Protein AF-A0A251TXX4-F1 (afdb_monomer)

Foldseek 3Di:
DAAELQADDDPNDHAQKKKWFWWWKFQAAPNHTPDTDIDTDDPPDTDIHGRPDDDDDDDDDDDPNSPQTKMWTWIKIFGGDPVDGPDDIDIDTDDIDGDYDD

Solvent-accessible surface area (backbone atoms only — not comparable to full-atom values): 5855 Å² total; per-residue (Å²): 9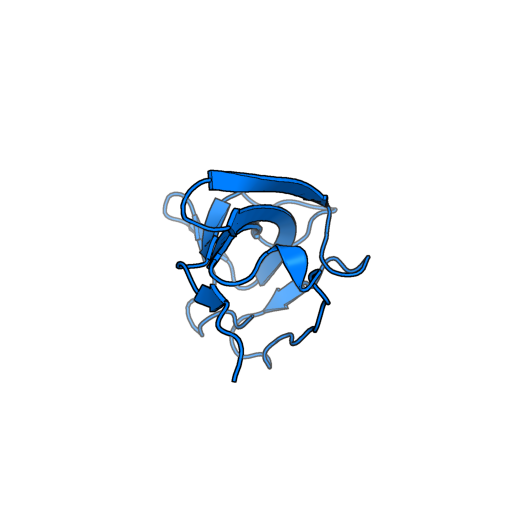2,68,41,48,78,77,27,49,77,55,99,94,43,72,30,61,26,32,13,44,48,31,34,36,40,40,31,22,29,80,87,39,80,77,40,80,48,75,45,69,29,55,99,86,39,60,58,71,39,36,41,76,46,83,62,54,85,87,86,86,88,78,68,72,83,40,49,54,26,32,42,31,39,34,37,34,32,24,31,39,37,83,93,62,60,80,47,73,73,47,77,45,78,42,73,76,42,79,37,71,78,132

Secondary structure (DSSP, 8-state):
----TT-EEETTEEESEEEEEEEEEEEEETTEEEEEEEEESBTTB--EEETTSPPP-------GGG-SEEEEEEEEEEEEETTEE-S--EEEEEEEEEE---

pLDDT: mean 93.56, std 5.0, range [72.88, 98.5]

Organism: Helianthus annuus (NCBI:txid4232)

Structure (mmCIF, N/CA/C/O backbone):
data_AF-A0A251TXX4-F1
#
_entry.id   AF-A0A251TXX4-F1
#
loop_
_atom_site.group_PDB
_atom_site.id
_atom_site.type_symbol
_atom_site.label_atom_id
_atom_site.label_alt_id
_atom_site.label_comp_id
_atom_site.label_asym_id
_atom_site.label_entity_id
_atom_site.label_seq_id
_atom_site.pdbx_PDB_ins_code
_atom_site.Cartn_x
_atom_site.Cartn_y
_atom_site.Cartn_z
_atom_site.occupancy
_atom_site.B_iso_or_equiv
_atom_site.auth_seq_id
_atom_site.auth_comp_id
_atom_site.auth_asym_id
_atom_site.auth_atom_id
_atom_site.pdbx_PDB_model_num
ATOM 1 N N . MET A 1 1 ? -8.489 -3.298 -3.286 1.00 93.88 1 MET A N 1
ATOM 2 C CA . MET A 1 1 ? -8.019 -3.664 -1.929 1.00 93.88 1 MET A CA 1
ATOM 3 C C . MET A 1 1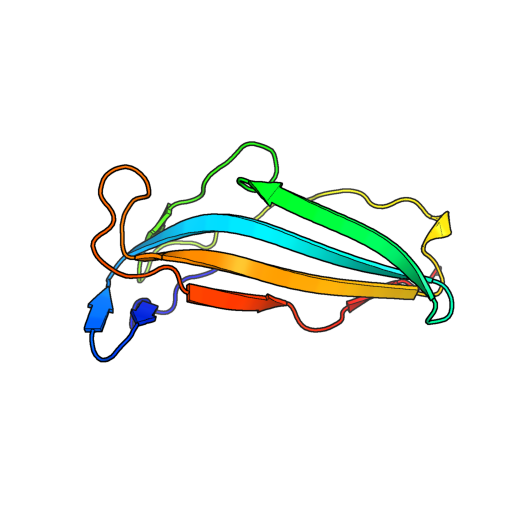 ? -9.217 -4.078 -1.093 1.00 93.88 1 MET A C 1
ATOM 5 O O . MET A 1 1 ? -10.117 -3.268 -0.906 1.00 93.88 1 MET A O 1
ATOM 9 N N . LEU A 1 2 ? -9.240 -5.313 -0.595 1.00 95.12 2 LEU A N 1
ATOM 10 C CA . LEU A 1 2 ? -10.346 -5.850 0.199 1.00 95.12 2 LEU A CA 1
ATOM 11 C C . LEU A 1 2 ? -9.801 -6.465 1.488 1.00 95.12 2 LEU A C 1
ATOM 13 O O . LEU A 1 2 ? -8.908 -7.309 1.431 1.00 95.12 2 LEU A O 1
ATOM 17 N N . LEU A 1 3 ? -10.359 -6.071 2.634 1.00 95.31 3 LEU A N 1
ATOM 18 C CA . LEU A 1 3 ? -10.081 -6.743 3.899 1.00 95.31 3 LEU A CA 1
ATOM 19 C C . LEU A 1 3 ? -11.005 -7.954 4.036 1.00 95.31 3 LEU A C 1
ATOM 21 O O . LEU A 1 3 ? -12.225 -7.835 3.907 1.00 95.31 3 LEU A O 1
ATOM 25 N N . LYS A 1 4 ? -10.421 -9.130 4.274 1.00 92.69 4 LYS A N 1
ATOM 26 C CA . LYS A 1 4 ? -11.189 -10.370 4.433 1.00 92.69 4 LYS A CA 1
ATOM 27 C C . LYS A 1 4 ? -12.073 -10.304 5.693 1.00 92.69 4 LYS A C 1
ATOM 29 O O . LYS A 1 4 ? -11.726 -9.585 6.626 1.00 92.69 4 LYS A O 1
ATOM 34 N N . PRO A 1 5 ? -13.161 -11.097 5.772 1.00 86.94 5 PRO A N 1
ATOM 35 C CA . PRO A 1 5 ? -14.048 -11.147 6.942 1.00 86.94 5 PRO A CA 1
ATOM 36 C C . PRO A 1 5 ? -13.366 -11.445 8.294 1.00 86.94 5 PRO A C 1
ATOM 38 O O . PRO A 1 5 ? -13.931 -11.143 9.338 1.00 86.94 5 PRO A O 1
ATOM 41 N N . GLY A 1 6 ? -12.155 -12.015 8.291 1.00 86.44 6 GLY A N 1
ATOM 42 C CA . GLY A 1 6 ? -11.340 -12.234 9.496 1.00 86.44 6 GLY A CA 1
ATOM 43 C C . GLY A 1 6 ? -10.488 -11.034 9.932 1.00 86.44 6 GLY A C 1
ATOM 44 O O . GLY A 1 6 ? -9.682 -11.177 10.846 1.00 86.44 6 GLY A O 1
ATOM 45 N N . GLY A 1 7 ? -10.620 -9.881 9.267 1.00 91.56 7 GLY A N 1
ATOM 46 C CA . GLY A 1 7 ? -9.827 -8.693 9.565 1.00 91.56 7 GLY A CA 1
ATOM 47 C C . GLY A 1 7 ? -8.361 -8.823 9.142 1.00 91.56 7 GLY A C 1
ATOM 48 O O . GLY A 1 7 ? -8.011 -9.640 8.284 1.00 91.56 7 GLY A O 1
ATOM 49 N N . CYS A 1 8 ? -7.500 -7.986 9.723 1.00 92.75 8 CYS A N 1
ATOM 50 C CA . CYS A 1 8 ? -6.050 -8.146 9.61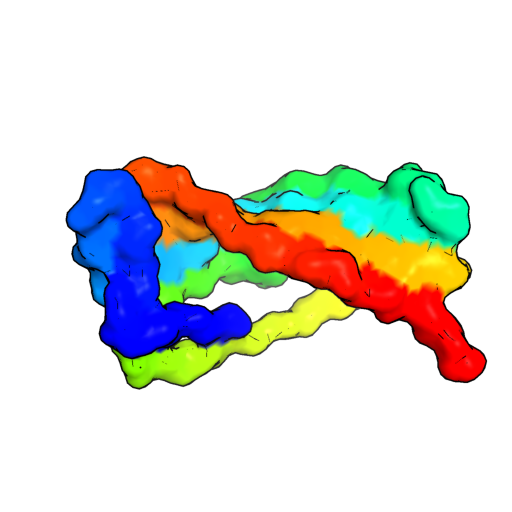9 1.00 92.75 8 CYS A CA 1
ATOM 51 C C . CYS A 1 8 ? -5.493 -8.761 10.902 1.00 92.75 8 CYS A C 1
ATOM 53 O O . CYS A 1 8 ? -5.949 -8.443 11.999 1.00 92.75 8 CYS A O 1
ATOM 55 N N . PHE A 1 9 ? -4.488 -9.623 10.757 1.00 92.38 9 PHE A N 1
ATOM 56 C CA . PHE A 1 9 ? -3.859 -10.323 11.868 1.00 92.38 9 PHE A CA 1
ATOM 57 C C . PHE A 1 9 ? -2.402 -9.889 12.003 1.00 92.38 9 PHE A C 1
ATOM 59 O O . PHE A 1 9 ? -1.615 -10.069 11.074 1.00 92.38 9 PHE A O 1
ATOM 66 N N . VAL A 1 10 ? -2.048 -9.322 13.154 1.00 91.94 10 VAL A N 1
ATOM 67 C CA . VAL A 1 10 ? -0.704 -8.811 13.439 1.00 91.94 10 VAL A CA 1
ATOM 68 C C . VAL A 1 10 ? -0.281 -9.296 14.818 1.00 91.94 10 VAL A C 1
ATOM 70 O O . VAL A 1 10 ? -0.971 -9.054 15.803 1.00 91.94 10 VAL A O 1
ATOM 73 N N . HIS A 1 11 ? 0.851 -10.000 14.889 1.00 89.31 11 HIS A N 1
ATOM 74 C CA . HIS A 1 11 ? 1.458 -10.479 16.141 1.00 89.31 11 HIS A CA 1
ATOM 75 C C . HIS A 1 11 ? 0.491 -11.215 17.093 1.00 89.31 11 HIS A C 1
ATOM 77 O O . HIS A 1 11 ? 0.540 -11.022 18.304 1.00 89.31 11 HIS A O 1
ATOM 83 N N . GLY A 1 12 ? -0.403 -12.059 16.571 1.00 88.94 12 GLY A N 1
ATOM 84 C CA . GLY A 1 12 ? -1.346 -12.799 17.420 1.00 88.94 12 GLY A CA 1
ATOM 85 C C . GLY A 1 12 ? -2.680 -12.091 17.668 1.00 88.94 12 GLY A C 1
ATOM 86 O O . GLY A 1 12 ? -3.588 -12.707 18.218 1.00 88.94 12 GLY A O 1
ATOM 87 N N . MET A 1 13 ? -2.820 -10.827 17.258 1.00 90.88 13 MET A N 1
ATOM 88 C CA . MET A 1 13 ? -4.023 -10.020 17.461 1.00 90.88 13 MET A CA 1
ATOM 89 C C . MET A 1 13 ? -4.763 -9.797 16.143 1.00 90.88 13 MET A C 1
ATOM 91 O O . MET A 1 13 ? -4.150 -9.525 15.109 1.00 90.88 13 MET A O 1
ATOM 95 N N . SER A 1 14 ? -6.089 -9.900 16.185 1.00 92.44 14 SER A N 1
ATOM 96 C CA . SER A 1 14 ? -6.975 -9.596 15.061 1.00 92.44 14 SER A CA 1
ATOM 97 C C . SER A 1 14 ? -7.572 -8.200 15.199 1.00 92.44 14 SER A C 1
ATOM 99 O O . SER A 1 14 ? -8.026 -7.832 16.282 1.00 92.44 14 SER A O 1
ATOM 101 N N . PHE A 1 15 ? -7.656 -7.472 14.091 1.00 94.94 15 PHE A N 1
ATOM 102 C CA . PHE A 1 15 ? -8.295 -6.162 14.026 1.00 94.94 15 PHE A CA 1
ATOM 103 C C . PHE A 1 15 ? -9.336 -6.136 12.908 1.00 94.94 15 PHE A C 1
ATOM 105 O O . PHE A 1 15 ? -9.067 -6.569 11.785 1.00 94.94 15 PHE A O 1
ATOM 112 N N . ASP A 1 16 ? -10.509 -5.574 13.200 1.00 95.50 16 ASP A N 1
ATOM 113 C CA . ASP A 1 16 ? -11.618 -5.460 12.241 1.00 95.50 16 ASP A CA 1
ATOM 114 C C . ASP A 1 16 ? -11.391 -4.382 11.172 1.00 95.50 16 ASP A C 1
ATOM 116 O O . ASP A 1 16 ? -12.162 -4.269 10.211 1.00 95.50 16 ASP A O 1
ATOM 120 N N . SER A 1 17 ? -10.336 -3.587 11.321 1.00 97.06 17 SER A N 1
ATOM 121 C CA . SER A 1 17 ? -9.932 -2.544 10.389 1.00 97.06 17 SER A CA 1
ATOM 122 C C . SER A 1 17 ? -8.420 -2.435 10.270 1.00 97.06 17 SER A C 1
ATOM 124 O O . SER A 1 17 ? -7.671 -2.723 11.202 1.00 97.06 17 SER A O 1
ATOM 126 N N . CYS A 1 18 ? -7.982 -1.951 9.114 1.00 97.69 18 CYS A N 1
ATOM 127 C CA . CYS A 1 18 ? -6.631 -1.456 8.908 1.00 97.69 18 CYS A CA 1
ATOM 128 C C . CYS A 1 18 ? -6.644 -0.292 7.924 1.00 97.69 18 CYS A C 1
ATOM 130 O O . CYS A 1 18 ? -7.426 -0.269 6.968 1.00 97.69 18 CYS A O 1
ATOM 132 N N . GLN A 1 19 ? -5.767 0.677 8.144 1.00 98.38 19 GLN A N 1
ATOM 133 C CA . GLN A 1 19 ? -5.635 1.837 7.281 1.00 98.38 19 GLN A CA 1
ATOM 134 C C . GLN A 1 19 ? -4.339 1.758 6.489 1.00 98.38 19 GLN A C 1
ATOM 136 O O . GLN A 1 19 ? -3.273 1.474 7.038 1.00 98.38 19 GLN A O 1
ATOM 141 N N . LEU A 1 20 ? -4.434 2.001 5.184 1.00 98.50 20 LEU A N 1
ATOM 142 C CA . LEU A 1 20 ? -3.260 2.085 4.330 1.00 98.50 20 LEU A CA 1
ATOM 143 C C . LEU A 1 20 ? -2.402 3.271 4.767 1.00 98.50 20 LEU A C 1
ATOM 145 O O . LEU A 1 20 ? -2.903 4.392 4.807 1.00 98.50 20 LEU A O 1
ATOM 149 N N . TYR A 1 21 ? -1.118 3.028 5.023 1.00 98.12 21 TYR A N 1
ATOM 150 C CA . TYR A 1 21 ? -0.143 4.061 5.353 1.00 98.12 21 TYR A CA 1
ATOM 151 C C . TYR A 1 21 ? 0.682 4.478 4.136 1.00 98.12 21 TYR A C 1
ATOM 153 O O . TYR A 1 21 ? 0.698 5.648 3.760 1.00 98.12 21 TYR A O 1
ATOM 161 N N . ARG A 1 22 ? 1.351 3.517 3.494 1.00 97.81 22 ARG A N 1
ATOM 162 C CA . ARG A 1 22 ? 2.286 3.782 2.393 1.00 97.81 22 ARG A CA 1
ATOM 163 C C . ARG A 1 22 ? 2.261 2.684 1.342 1.00 97.81 22 ARG A C 1
ATOM 165 O O . ARG A 1 22 ? 1.838 1.560 1.608 1.00 97.81 22 ARG A O 1
ATOM 172 N N . ARG A 1 23 ? 2.756 3.027 0.160 1.00 97.75 23 ARG A N 1
ATOM 173 C CA . ARG A 1 23 ? 3.018 2.131 -0.965 1.00 97.75 23 ARG A CA 1
ATOM 174 C C . ARG A 1 23 ? 4.509 2.147 -1.285 1.00 97.75 23 ARG A C 1
ATOM 176 O O . ARG A 1 23 ? 5.154 3.194 -1.198 1.00 97.75 23 ARG A O 1
ATOM 183 N N . HIS A 1 24 ? 5.026 1.010 -1.711 1.00 97.69 24 HIS A N 1
ATOM 184 C CA . HIS A 1 24 ? 6.344 0.884 -2.308 1.00 97.69 24 HIS A CA 1
ATOM 185 C C . HIS A 1 24 ? 6.194 0.147 -3.631 1.00 97.69 24 HIS A C 1
ATOM 187 O O . HIS A 1 24 ? 5.621 -0.936 -3.664 1.00 97.69 24 HIS A O 1
ATOM 193 N N . TRP A 1 25 ? 6.655 0.749 -4.722 1.00 96.31 25 TRP A N 1
ATOM 194 C CA . TRP A 1 25 ? 6.580 0.170 -6.058 1.00 96.31 25 TRP A CA 1
ATOM 195 C C . TRP A 1 25 ? 7.955 0.069 -6.685 1.00 96.31 25 TRP A C 1
ATOM 197 O O . TRP A 1 25 ? 8.698 1.046 -6.730 1.00 96.31 25 TRP A O 1
ATOM 207 N N . ILE A 1 26 ? 8.234 -1.092 -7.257 1.00 96.06 26 ILE A N 1
ATOM 208 C CA . ILE A 1 26 ? 9.397 -1.369 -8.081 1.00 96.06 26 ILE A CA 1
ATOM 209 C C . ILE A 1 26 ? 8.892 -1.595 -9.503 1.00 96.06 26 ILE A C 1
ATOM 211 O O . ILE A 1 26 ? 8.094 -2.497 -9.769 1.00 96.06 26 ILE A O 1
ATOM 215 N N . ILE A 1 27 ? 9.363 -0.763 -10.427 1.00 95.31 27 ILE A N 1
ATOM 216 C CA . ILE A 1 27 ? 9.058 -0.870 -11.852 1.00 95.31 27 ILE A CA 1
ATOM 217 C C . ILE A 1 27 ? 10.307 -1.372 -12.561 1.00 95.31 27 ILE A C 1
ATOM 219 O O . ILE A 1 27 ? 11.381 -0.774 -12.453 1.00 95.31 27 ILE A O 1
ATOM 223 N N . LYS A 1 28 ? 10.165 -2.471 -13.299 1.00 94.56 28 LYS A N 1
ATOM 224 C CA . LYS A 1 28 ? 11.242 -3.075 -14.081 1.00 94.56 28 LYS A CA 1
ATOM 225 C C . LYS A 1 28 ? 10.927 -3.010 -15.566 1.00 94.56 28 LYS A C 1
ATOM 227 O O . LYS A 1 28 ? 9.803 -3.298 -15.945 1.00 94.56 28 LYS A O 1
ATOM 232 N N . SER A 1 29 ? 11.927 -2.703 -16.386 1.00 94.44 29 SER A N 1
ATOM 233 C CA . SER A 1 29 ? 11.897 -2.816 -17.850 1.00 94.44 29 SER A CA 1
ATOM 234 C C . SER A 1 29 ? 13.068 -3.687 -18.285 1.00 94.44 29 SER A C 1
ATOM 236 O O . SER A 1 29 ? 14.194 -3.476 -17.828 1.00 94.44 29 SER A O 1
ATO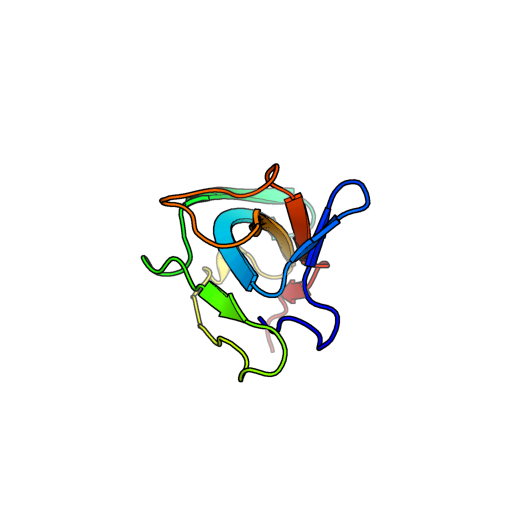M 238 N N . ASN A 1 30 ? 12.823 -4.716 -19.101 1.00 90.19 30 ASN A N 1
ATOM 239 C CA . ASN A 1 30 ? 13.840 -5.709 -19.482 1.00 90.19 30 ASN A CA 1
ATOM 240 C C . ASN A 1 30 ? 14.650 -6.249 -18.281 1.00 90.19 30 ASN A C 1
ATOM 242 O O . ASN A 1 30 ? 15.871 -6.373 -18.342 1.00 90.19 30 ASN A O 1
ATOM 246 N N . ASN A 1 31 ? 13.968 -6.524 -17.162 1.00 86.50 31 ASN A N 1
ATOM 247 C CA . ASN A 1 31 ? 14.547 -6.983 -15.891 1.00 86.50 31 ASN A CA 1
ATOM 248 C C . ASN A 1 31 ? 15.465 -5.975 -15.156 1.00 86.50 31 ASN A C 1
ATOM 250 O O . ASN A 1 31 ? 15.989 -6.298 -14.092 1.00 86.50 31 ASN A O 1
ATOM 254 N N . ASN A 1 32 ? 15.613 -4.748 -15.663 1.00 93.19 32 ASN A N 1
ATOM 255 C CA . ASN A 1 32 ? 16.322 -3.653 -14.998 1.00 93.19 32 ASN A CA 1
ATOM 256 C C . ASN A 1 32 ? 15.338 -2.785 -14.216 1.00 93.19 32 ASN A C 1
ATOM 258 O O . ASN A 1 32 ? 14.258 -2.483 -14.722 1.00 93.19 32 ASN A O 1
ATOM 262 N N . VAL A 1 33 ? 15.704 -2.358 -13.006 1.00 94.69 33 VAL A N 1
ATOM 263 C CA . VAL A 1 33 ? 14.885 -1.416 -12.228 1.00 94.69 33 VAL A CA 1
ATOM 264 C C . VAL A 1 33 ? 14.947 -0.047 -12.899 1.00 94.69 33 VAL A C 1
ATOM 266 O O . VAL A 1 33 ? 16.013 0.551 -13.003 1.00 94.69 33 VAL A O 1
ATOM 269 N N . VAL A 1 34 ? 13.795 0.433 -13.359 1.00 94.38 34 VAL A N 1
ATOM 270 C CA . VAL A 1 34 ? 13.627 1.755 -13.986 1.00 94.38 34 VAL A CA 1
ATOM 271 C C . VAL A 1 34 ? 12.854 2.723 -13.096 1.00 94.38 34 VAL A C 1
ATOM 273 O O . VAL A 1 34 ? 12.760 3.908 -13.403 1.00 94.38 34 VAL A O 1
ATOM 276 N N . GLY A 1 35 ? 12.308 2.230 -11.985 1.00 93.12 35 GLY A N 1
ATOM 277 C CA . GLY A 1 35 ? 11.658 3.053 -10.982 1.00 93.12 35 GLY A CA 1
ATOM 278 C C . GLY A 1 35 ? 11.584 2.354 -9.634 1.00 93.12 35 GLY A C 1
ATOM 279 O O . GLY A 1 35 ? 11.276 1.166 -9.562 1.00 93.12 35 GLY A O 1
ATOM 280 N N . ASP A 1 36 ? 11.849 3.122 -8.584 1.00 95.75 36 ASP A N 1
ATOM 281 C CA . ASP A 1 36 ? 11.679 2.749 -7.185 1.00 95.75 36 ASP A CA 1
ATOM 282 C C . ASP A 1 36 ? 10.922 3.898 -6.509 1.00 95.75 36 ASP A C 1
ATOM 284 O O . ASP A 1 36 ? 11.444 5.004 -6.349 1.00 95.75 36 ASP A O 1
ATOM 288 N N . PHE A 1 37 ? 9.643 3.669 -6.223 1.00 94.25 37 PHE A N 1
ATOM 289 C CA . PHE A 1 37 ? 8.728 4.688 -5.729 1.00 94.25 37 PHE A CA 1
ATOM 290 C C . PHE A 1 37 ? 8.227 4.305 -4.348 1.00 94.25 37 PHE A C 1
ATOM 292 O O . PHE A 1 37 ? 7.353 3.449 -4.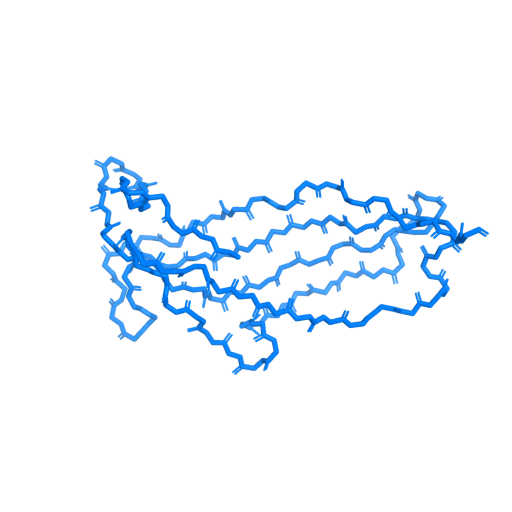206 1.00 94.25 37 PHE A O 1
ATOM 299 N N . ASN A 1 38 ? 8.732 4.989 -3.328 1.00 96.25 38 ASN A N 1
ATOM 300 C CA . ASN A 1 38 ? 8.226 4.898 -1.967 1.00 96.25 38 ASN A CA 1
ATOM 301 C C . ASN A 1 38 ? 7.417 6.158 -1.640 1.00 96.25 38 ASN A C 1
ATOM 303 O O . ASN A 1 38 ? 7.884 7.272 -1.877 1.00 96.25 38 ASN A O 1
ATOM 307 N N . GLY A 1 39 ? 6.194 6.004 -1.136 1.00 96.62 39 GLY A N 1
ATOM 308 C CA . GLY A 1 39 ? 5.375 7.159 -0.786 1.00 96.62 39 GLY A CA 1
ATOM 309 C C . GLY A 1 39 ? 4.148 6.829 0.046 1.00 96.62 39 GLY A C 1
ATOM 310 O O . GLY A 1 39 ? 3.623 5.719 0.026 1.00 96.62 39 GLY A O 1
ATOM 311 N N . GLU A 1 40 ? 3.656 7.832 0.760 1.00 97.81 40 GLU A N 1
ATOM 312 C CA . GLU A 1 40 ? 2.477 7.722 1.618 1.00 97.81 40 GLU A CA 1
ATOM 313 C C . GLU A 1 40 ? 1.179 7.715 0.813 1.00 97.81 40 GLU A C 1
ATOM 315 O O . GLU A 1 40 ? 1.084 8.374 -0.229 1.00 97.81 40 GLU A O 1
ATOM 320 N N . ALA A 1 41 ? 0.163 7.021 1.327 1.00 96.56 41 ALA A N 1
ATOM 321 C CA . ALA A 1 41 ? -1.157 6.895 0.714 1.00 96.56 41 ALA A CA 1
ATOM 322 C C . ALA A 1 41 ? -1.144 6.192 -0.663 1.00 96.56 41 ALA A C 1
ATOM 324 O O . ALA A 1 41 ? -0.135 5.651 -1.119 1.00 96.56 41 ALA A O 1
ATOM 325 N N . VAL A 1 42 ? -2.294 6.181 -1.334 1.00 96.44 42 VAL A N 1
ATOM 326 C CA . VAL A 1 42 ? -2.448 5.970 -2.783 1.00 96.44 42 VAL A CA 1
ATOM 327 C C . VAL A 1 42 ? -3.283 7.120 -3.312 1.00 96.44 42 VAL A C 1
ATOM 329 O O . VAL A 1 42 ? -4.272 7.467 -2.684 1.00 96.44 42 VAL A O 1
ATOM 332 N N . ILE A 1 43 ? -2.890 7.749 -4.422 1.00 94.69 43 ILE A N 1
ATOM 333 C CA . ILE A 1 43 ? -3.620 8.886 -5.029 1.00 94.69 43 ILE A CA 1
ATOM 334 C C . ILE A 1 43 ? -3.996 10.019 -4.041 1.00 94.69 43 ILE A C 1
ATOM 336 O O . ILE A 1 43 ? -5.018 10.679 -4.201 1.00 94.69 43 ILE A O 1
ATOM 340 N N . GLY A 1 44 ? -3.192 10.230 -2.991 1.00 95.50 44 GLY A N 1
ATOM 341 C CA . GLY A 1 44 ? -3.478 11.201 -1.923 1.00 95.50 44 GLY A CA 1
ATOM 342 C C . GLY A 1 44 ? -4.516 10.747 -0.885 1.00 95.50 44 GLY A C 1
ATOM 343 O O . GLY A 1 44 ? -4.901 11.530 -0.023 1.00 95.50 44 GLY A O 1
ATOM 344 N N . GLN A 1 45 ? -4.968 9.494 -0.941 1.00 97.56 45 GLN A N 1
ATOM 345 C CA . GLN A 1 45 ? -5.936 8.901 -0.022 1.00 97.56 45 GLN A CA 1
ATOM 346 C C . GLN A 1 45 ? -5.300 7.835 0.875 1.00 97.56 45 GLN A C 1
ATOM 348 O O . GLN A 1 45 ? -4.511 7.001 0.426 1.00 97.56 45 GLN A O 1
ATOM 353 N N . PHE A 1 46 ? -5.725 7.817 2.138 1.00 98.06 46 PHE A N 1
ATOM 354 C CA . PHE A 1 46 ? -5.367 6.809 3.139 1.00 98.06 46 PHE A CA 1
ATOM 355 C C . PHE A 1 46 ? -6.590 5.923 3.435 1.00 98.06 46 PHE A C 1
ATOM 357 O O . PHE A 1 46 ? -7.264 6.132 4.450 1.00 98.06 46 PHE A O 1
ATOM 364 N N . PRO A 1 47 ? -6.961 4.990 2.537 1.00 97.75 47 PRO A N 1
ATOM 365 C CA . PRO A 1 47 ? -8.174 4.194 2.681 1.00 97.75 47 PRO A CA 1
ATOM 366 C C . PRO A 1 47 ? -8.164 3.369 3.972 1.00 97.75 47 PRO A C 1
ATOM 368 O O . PRO A 1 47 ? -7.219 2.631 4.253 1.00 97.75 47 PRO A O 1
ATOM 371 N N . LEU A 1 48 ? -9.253 3.484 4.736 1.00 97.88 48 LEU A N 1
ATOM 372 C CA . LEU A 1 48 ? -9.550 2.636 5.886 1.00 97.88 48 LEU A CA 1
ATOM 373 C C . LEU A 1 48 ? -10.355 1.427 5.412 1.00 97.88 48 LEU A C 1
ATOM 375 O O . LEU A 1 48 ? -11.527 1.556 5.048 1.00 97.88 48 LEU A O 1
ATOM 379 N N . LEU A 1 49 ? -9.735 0.254 5.433 1.00 97.88 49 LEU A N 1
ATOM 380 C CA . LEU A 1 49 ? -10.398 -1.002 5.121 1.00 97.88 49 LEU A CA 1
ATOM 381 C C . LEU A 1 49 ? -11.062 -1.548 6.382 1.00 97.88 49 LEU A C 1
ATOM 383 O O . LEU A 1 49 ? -10.509 -1.471 7.477 1.00 97.88 49 LEU A O 1
ATOM 387 N N . ARG A 1 50 ? -12.265 -2.098 6.226 1.00 96.94 50 ARG A N 1
ATOM 388 C CA . ARG A 1 50 ? -13.047 -2.690 7.314 1.00 96.94 50 ARG A CA 1
ATOM 389 C C . ARG A 1 50 ? -13.530 -4.069 6.903 1.00 96.94 50 ARG A C 1
ATOM 391 O O . ARG A 1 50 ? -13.953 -4.257 5.761 1.00 96.94 50 ARG A O 1
ATOM 398 N N . SER A 1 51 ? -13.496 -5.002 7.842 1.00 95.06 51 SER A N 1
ATOM 399 C CA . SER A 1 51 ? -13.971 -6.363 7.644 1.00 95.06 51 SER A CA 1
ATOM 400 C C . SER A 1 51 ? -15.431 -6.363 7.174 1.00 95.06 51 SER A C 1
ATOM 402 O O . SER A 1 51 ? -16.269 -5.605 7.673 1.00 95.06 51 SER A O 1
ATOM 404 N N . GLY A 1 52 ? -15.727 -7.158 6.142 1.00 92.44 52 GLY A N 1
ATOM 405 C CA . GLY A 1 52 ? -17.070 -7.273 5.563 1.00 92.44 52 GLY A CA 1
ATOM 406 C C . GLY A 1 52 ? -17.572 -6.031 4.812 1.00 92.44 52 GLY A C 1
ATOM 407 O O . GLY A 1 52 ? -18.744 -5.983 4.432 1.00 92.44 52 GLY A O 1
ATOM 408 N N . LYS A 1 53 ? -16.731 -5.012 4.592 1.00 94.50 53 LYS A N 1
ATOM 409 C CA . LYS A 1 53 ? -17.065 -3.863 3.737 1.00 94.50 53 LYS A CA 1
ATOM 410 C C . LYS A 1 53 ? -16.570 -4.070 2.309 1.00 94.50 53 LYS A C 1
ATOM 412 O O . LYS A 1 53 ? -15.770 -4.957 2.027 1.00 94.50 53 LYS A O 1
ATOM 417 N N . LYS A 1 54 ? -17.107 -3.249 1.401 1.00 94.19 54 LYS A N 1
ATOM 418 C CA . LYS A 1 54 ? -16.727 -3.256 -0.014 1.00 94.19 54 LYS A CA 1
ATOM 419 C C . LYS A 1 54 ? -15.244 -2.938 -0.169 1.00 94.19 54 LYS A C 1
ATOM 421 O O . LYS A 1 54 ? -14.655 -2.240 0.656 1.00 94.19 54 LYS A O 1
ATOM 426 N N . GLU A 1 55 ? -14.674 -3.441 -1.251 1.00 96.50 55 GLU A N 1
ATOM 427 C CA . GLU A 1 55 ? -13.305 -3.132 -1.620 1.00 96.50 55 GLU A CA 1
ATOM 428 C C . GLU A 1 55 ? -13.111 -1.649 -1.953 1.00 96.50 55 GLU A C 1
ATOM 430 O O . GLU A 1 55 ? -14.019 -0.962 -2.422 1.00 96.50 55 GLU A O 1
ATOM 435 N N . PHE A 1 56 ? -11.892 -1.176 -1.724 1.00 97.38 56 PHE A N 1
ATOM 436 C CA . PHE A 1 56 ? -11.403 0.091 -2.242 1.00 97.38 56 PHE A CA 1
ATOM 437 C C . PHE A 1 56 ? -10.698 -0.147 -3.580 1.00 97.38 56 PHE A C 1
ATOM 439 O O . PHE A 1 56 ? -9.772 -0.962 -3.647 1.00 97.38 56 PHE A O 1
ATOM 446 N N . VAL A 1 57 ? -11.103 0.568 -4.627 1.00 97.19 57 VAL A N 1
ATOM 447 C CA . VAL A 1 57 ? -10.527 0.467 -5.975 1.00 97.19 57 VAL A CA 1
ATOM 448 C C . VAL A 1 57 ? -9.973 1.828 -6.370 1.00 97.19 57 VAL A C 1
ATOM 450 O O . VAL A 1 57 ? -10.606 2.851 -6.119 1.00 97.19 57 VAL A O 1
ATOM 453 N N . TYR A 1 58 ? -8.786 1.833 -6.967 1.00 95.50 58 TYR A N 1
ATOM 454 C CA . TYR A 1 58 ? -8.164 3.032 -7.508 1.00 95.50 58 TYR A CA 1
ATOM 455 C C . TYR A 1 58 ? -7.351 2.681 -8.752 1.00 95.50 58 TYR A C 1
ATOM 457 O O . TYR A 1 58 ? -6.960 1.529 -8.941 1.00 95.50 58 TYR A O 1
ATOM 465 N N . GLU A 1 59 ? -7.067 3.696 -9.559 1.00 93.31 59 GLU A N 1
ATOM 466 C CA . GLU A 1 59 ? -6.290 3.573 -10.787 1.00 93.31 59 GLU A CA 1
ATOM 467 C C . GLU A 1 59 ? -5.104 4.541 -10.757 1.00 93.31 59 GLU A C 1
ATOM 469 O O . GLU A 1 59 ? -5.149 5.602 -10.127 1.00 93.31 59 GLU A O 1
ATOM 474 N N . CYS A 1 60 ? -4.017 4.164 -11.425 1.00 86.62 60 CYS A N 1
ATOM 475 C CA . CYS A 1 60 ? -2.869 5.028 -11.667 1.00 86.62 60 CYS A CA 1
ATOM 476 C C . CYS A 1 60 ? -2.251 4.720 -13.037 1.00 86.62 60 CYS A C 1
ATOM 478 O O . CYS A 1 60 ? -2.536 3.687 -13.640 1.00 86.62 60 CYS A O 1
ATOM 480 N N . CYS A 1 61 ? -1.394 5.622 -13.517 1.00 85.88 61 CYS A N 1
ATOM 481 C CA . CYS A 1 61 ? -0.726 5.490 -14.807 1.00 85.88 61 CYS A CA 1
ATOM 482 C C . CYS A 1 61 ? 0.781 5.298 -14.632 1.00 85.88 61 CYS A C 1
ATOM 484 O O . CYS A 1 61 ? 1.394 5.864 -13.726 1.00 85.88 61 CYS A O 1
ATOM 486 N N . ILE A 1 62 ? 1.374 4.535 -15.548 1.00 83.50 62 ILE A N 1
ATOM 487 C CA . ILE A 1 62 ? 2.816 4.296 -15.652 1.00 83.50 62 ILE A CA 1
ATOM 488 C C . ILE A 1 62 ? 3.228 4.608 -17.090 1.00 83.50 62 ILE A C 1
ATOM 490 O O . ILE A 1 62 ? 2.433 4.460 -18.019 1.00 83.50 62 ILE A O 1
ATOM 494 N N . THR A 1 63 ? 4.456 5.083 -17.284 1.00 80.25 63 THR A N 1
ATOM 495 C CA . THR A 1 63 ? 4.966 5.424 -18.614 1.00 80.25 63 THR A CA 1
ATOM 496 C C . THR A 1 63 ? 5.187 4.172 -19.468 1.00 80.25 63 THR A C 1
ATOM 498 O O . THR A 1 63 ? 5.609 3.124 -18.979 1.00 80.25 63 THR A O 1
ATOM 501 N N . SER A 1 64 ? 4.961 4.290 -20.779 1.00 72.88 64 SER A N 1
ATOM 502 C CA . SER A 1 64 ? 5.164 3.194 -21.739 1.00 72.88 64 SER A CA 1
ATOM 503 C C . SER A 1 64 ? 6.622 2.732 -21.849 1.00 72.88 64 SER A C 1
ATOM 505 O O . SER A 1 64 ? 6.864 1.591 -22.228 1.00 72.88 64 SER A O 1
ATOM 507 N N . ALA A 1 65 ? 7.589 3.569 -21.455 1.00 76.25 65 ALA A N 1
ATOM 508 C CA . ALA A 1 65 ? 9.013 3.218 -21.396 1.00 76.25 65 ALA A CA 1
ATOM 509 C C . ALA A 1 65 ? 9.321 2.039 -20.447 1.00 76.25 65 ALA A C 1
ATOM 511 O O . ALA A 1 65 ? 10.380 1.418 -20.543 1.00 76.25 65 ALA A O 1
ATOM 512 N N . ALA A 1 66 ? 8.398 1.713 -19.538 1.00 80.50 66 ALA A N 1
ATOM 513 C CA . ALA A 1 66 ? 8.507 0.561 -18.653 1.00 80.50 66 ALA A CA 1
ATOM 514 C C . ALA A 1 66 ? 8.172 -0.783 -19.333 1.00 80.50 66 ALA A C 1
ATOM 516 O O . ALA A 1 66 ? 8.304 -1.820 -18.691 1.00 80.50 66 ALA A O 1
ATOM 517 N N . SER A 1 67 ? 7.735 -0.782 -20.598 1.00 86.25 67 SER A N 1
ATOM 518 C CA . SER A 1 67 ? 7.365 -1.989 -21.346 1.00 86.25 67 SER A CA 1
ATOM 519 C C . SER A 1 67 ? 8.428 -2.366 -22.395 1.00 86.25 67 SER A C 1
ATOM 521 O O . SER A 1 67 ? 8.944 -1.473 -23.071 1.00 86.25 67 SER A O 1
ATOM 523 N N . PRO A 1 68 ? 8.742 -3.662 -22.589 1.00 91.88 68 PRO A N 1
ATOM 524 C CA . PRO A 1 68 ? 8.260 -4.802 -21.812 1.00 91.88 68 PRO A CA 1
ATOM 525 C C . PRO A 1 68 ? 8.888 -4.840 -20.413 1.00 91.88 68 PRO A C 1
ATOM 527 O O . PRO A 1 68 ? 10.081 -4.579 -20.229 1.00 91.88 68 PRO A O 1
ATOM 530 N N . GLY A 1 69 ? 8.084 -5.189 -19.411 1.00 94.00 69 GLY A N 1
ATOM 531 C CA . GLY A 1 69 ? 8.515 -5.070 -18.024 1.00 94.00 69 GLY A CA 1
ATOM 532 C C . GLY A 1 69 ? 7.557 -5.642 -16.994 1.00 94.00 69 GLY A C 1
ATOM 533 O O . GLY A 1 69 ? 6.766 -6.539 -17.281 1.00 94.00 69 GLY A O 1
ATOM 534 N N . SER A 1 70 ? 7.644 -5.142 -15.765 1.00 94.88 70 SER A N 1
ATOM 535 C CA . SER A 1 70 ? 6.763 -5.538 -14.669 1.00 94.88 70 SER A CA 1
ATOM 536 C C . SER A 1 70 ? 6.656 -4.475 -13.585 1.00 94.88 70 SER A C 1
ATOM 538 O O . SER A 1 70 ? 7.608 -3.736 -13.338 1.00 94.88 70 SER A O 1
ATOM 540 N N . ILE A 1 71 ? 5.531 -4.478 -12.877 1.00 95.19 71 ILE A N 1
ATOM 541 C CA . ILE A 1 71 ? 5.357 -3.783 -11.602 1.00 95.19 71 ILE A CA 1
ATOM 542 C C . ILE A 1 71 ? 5.239 -4.811 -10.474 1.00 95.19 71 ILE A C 1
ATOM 544 O O . ILE A 1 71 ? 4.537 -5.810 -10.605 1.00 95.19 71 ILE A O 1
ATOM 548 N N . GLU A 1 72 ? 5.937 -4.578 -9.373 1.00 96.50 72 GLU A N 1
ATOM 549 C CA . GLU A 1 72 ? 5.845 -5.352 -8.131 1.00 96.50 72 GLU A CA 1
ATOM 550 C C . GLU A 1 72 ? 6.068 -4.409 -6.946 1.00 96.50 72 GLU A C 1
ATOM 552 O O . GLU A 1 72 ? 6.527 -3.281 -7.135 1.00 96.50 72 GLU A O 1
ATOM 557 N N . GLY A 1 73 ? 5.717 -4.817 -5.731 1.00 97.12 73 GLY A N 1
ATOM 558 C CA . GLY A 1 73 ? 5.887 -3.930 -4.588 1.00 97.12 73 GLY A CA 1
ATOM 559 C C . GLY A 1 73 ? 5.118 -4.367 -3.361 1.00 97.12 73 GLY A C 1
ATOM 560 O O . GLY A 1 73 ? 4.824 -5.546 -3.182 1.00 97.12 73 GLY A O 1
ATOM 561 N N . SER A 1 74 ? 4.774 -3.405 -2.517 1.00 98.25 74 SER A N 1
ATOM 562 C CA . SER A 1 74 ? 4.025 -3.666 -1.299 1.00 98.25 74 SER A CA 1
ATOM 563 C C . SER A 1 74 ? 3.240 -2.455 -0.811 1.00 98.25 74 SER A C 1
ATOM 565 O O . SER A 1 74 ? 3.489 -1.300 -1.166 1.00 98.25 74 SER A O 1
ATOM 567 N N . TYR A 1 75 ? 2.261 -2.736 0.038 1.00 98.19 75 TYR A N 1
ATOM 568 C CA . TYR A 1 75 ? 1.559 -1.743 0.831 1.00 98.19 75 TYR A CA 1
ATOM 569 C C . TYR A 1 75 ? 1.851 -1.973 2.303 1.00 98.19 75 TYR A C 1
ATOM 571 O O . TYR A 1 75 ? 1.778 -3.100 2.784 1.00 98.19 75 TYR A O 1
ATOM 579 N N . THR A 1 76 ? 2.099 -0.904 3.047 1.00 98.31 76 THR A N 1
ATOM 580 C CA . THR A 1 76 ? 2.141 -0.971 4.507 1.00 98.31 76 THR A CA 1
ATOM 581 C C . THR A 1 76 ? 0.827 -0.461 5.068 1.00 98.31 76 THR A C 1
ATOM 583 O O . THR A 1 76 ? 0.382 0.641 4.739 1.00 98.31 76 THR A O 1
ATOM 586 N N . PHE A 1 77 ? 0.230 -1.262 5.936 1.00 98.06 77 PHE A N 1
ATOM 587 C CA . PHE A 1 77 ? -0.992 -0.960 6.657 1.00 98.06 77 PHE A CA 1
ATOM 588 C C . PHE A 1 77 ? -0.709 -0.791 8.144 1.00 98.06 77 PHE A C 1
ATOM 590 O O . PHE A 1 77 ? 0.252 -1.338 8.682 1.00 98.06 77 PHE A O 1
ATOM 597 N N . ILE A 1 78 ? -1.585 -0.045 8.801 1.00 97.62 78 ILE A N 1
ATOM 598 C CA . ILE A 1 78 ? -1.610 0.142 10.246 1.00 97.62 78 ILE A CA 1
ATOM 599 C C . ILE A 1 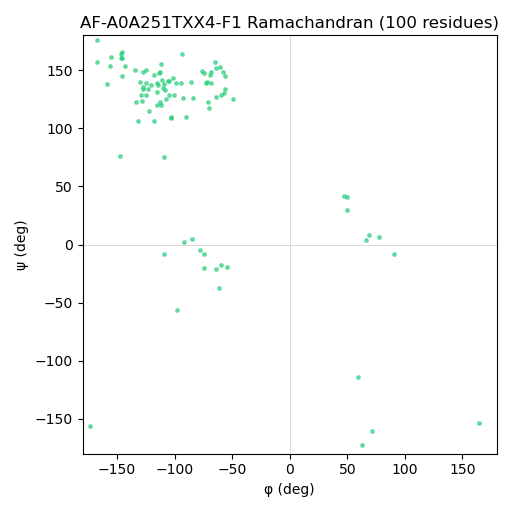78 ? -2.907 -0.470 10.774 1.00 97.62 78 ILE A C 1
ATOM 601 O O . ILE A 1 78 ? -3.965 -0.199 10.197 1.00 97.62 78 ILE A O 1
ATOM 605 N N . PRO A 1 79 ? -2.860 -1.302 11.828 1.00 96.94 79 PRO A N 1
ATOM 606 C CA . PRO A 1 79 ? -4.057 -1.794 12.495 1.00 96.94 79 PRO A CA 1
ATOM 607 C C . PRO A 1 79 ? -4.940 -0.652 13.004 1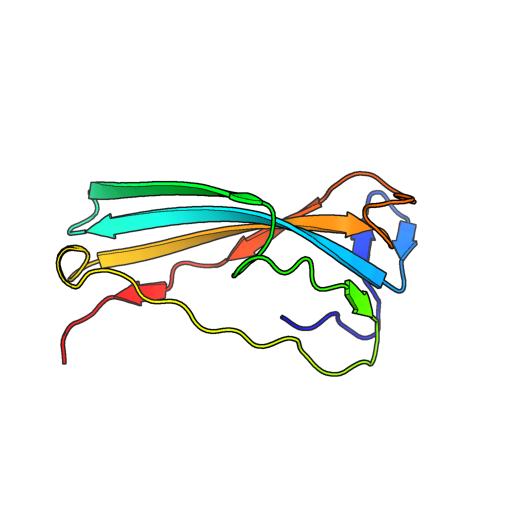.00 96.94 79 PRO A C 1
ATOM 609 O O . PRO A 1 79 ? -4.474 0.267 13.674 1.00 96.94 79 PRO A O 1
ATOM 612 N N . ASP A 1 80 ? -6.224 -0.738 12.676 1.00 95.12 80 ASP A N 1
ATOM 613 C CA . ASP A 1 80 ? -7.231 0.306 12.845 1.00 95.12 80 ASP A CA 1
ATOM 614 C C . ASP A 1 80 ? -6.930 1.619 12.095 1.00 95.12 80 ASP A C 1
ATOM 616 O O . ASP A 1 80 ? -6.969 1.618 10.861 1.00 95.12 80 ASP A O 1
ATOM 620 N N . ARG A 1 81 ? -6.681 2.742 12.788 1.00 96.44 81 ARG A N 1
ATOM 621 C CA . ARG A 1 81 ? -6.524 4.076 12.179 1.00 96.44 81 ARG A CA 1
ATOM 622 C C . ARG A 1 81 ? -5.100 4.601 12.310 1.00 96.44 81 ARG A C 1
ATOM 624 O O . ARG A 1 81 ? -4.449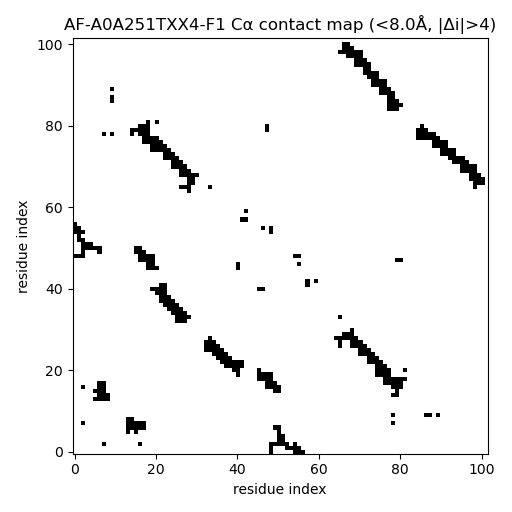 4.417 13.325 1.00 96.44 81 ARG A O 1
ATOM 631 N N . LEU A 1 82 ? -4.661 5.388 11.329 1.00 94.75 82 LEU A N 1
ATOM 632 C CA . LEU A 1 82 ? -3.364 6.077 11.358 1.00 94.75 82 LEU A CA 1
ATOM 633 C C . LEU A 1 82 ? -3.228 7.073 12.513 1.00 94.75 82 LEU A C 1
ATOM 635 O O . LEU A 1 82 ? -2.147 7.216 13.070 1.00 94.75 82 LEU A O 1
ATOM 639 N N . ALA A 1 83 ? -4.314 7.771 12.850 1.00 95.31 83 ALA A N 1
ATOM 640 C CA . ALA A 1 83 ? -4.319 8.776 13.913 1.00 95.31 83 ALA A CA 1
ATOM 641 C C . ALA A 1 83 ? -4.291 8.168 15.327 1.00 95.31 83 ALA A C 1
ATOM 643 O O . ALA A 1 83 ? -3.950 8.870 16.272 1.00 95.31 83 ALA A O 1
ATOM 644 N N . ASP A 1 84 ? -4.672 6.895 15.460 1.00 94.00 84 ASP A N 1
ATOM 645 C CA . ASP A 1 84 ? -4.694 6.155 16.723 1.00 94.00 84 ASP A CA 1
ATOM 646 C C . ASP A 1 84 ? -4.383 4.670 16.448 1.00 94.00 84 ASP A C 1
ATOM 648 O O . ASP A 1 84 ? -5.295 3.844 16.336 1.00 94.00 84 ASP A O 1
ATOM 652 N N . PRO A 1 85 ? -3.102 4.339 16.203 1.00 91.56 85 PRO A N 1
ATOM 653 C CA . PRO A 1 85 ? -2.697 2.998 15.810 1.00 91.56 85 PRO A CA 1
ATOM 654 C C . PRO A 1 85 ? -2.822 2.022 16.983 1.00 91.56 85 PRO A C 1
ATOM 656 O O . PRO A 1 85 ? -2.168 2.183 18.010 1.00 91.56 85 PRO A O 1
ATOM 659 N N . GLN A 1 86 ? -3.597 0.953 16.797 1.00 92.44 86 GLN A N 1
ATOM 660 C CA . GLN A 1 86 ? -3.816 -0.077 17.826 1.00 92.44 86 GLN A CA 1
ATOM 661 C C . GLN A 1 86 ? -2.819 -1.249 17.734 1.00 92.44 86 GLN A C 1
ATOM 663 O O . GLN A 1 86 ? -2.889 -2.211 18.497 1.00 92.44 86 GLN A O 1
ATOM 668 N N . GLY A 1 87 ? -1.872 -1.191 16.796 1.00 91.38 87 GLY A N 1
ATOM 669 C CA . GLY A 1 87 ? -0.859 -2.223 16.608 1.00 91.38 87 GLY A CA 1
ATOM 670 C C . GLY A 1 87 ? 0.278 -1.784 15.692 1.00 91.38 87 GLY A C 1
ATOM 671 O O . GLY A 1 87 ? 0.270 -0.687 15.131 1.00 91.38 87 GLY A O 1
ATOM 672 N N . SER A 1 88 ? 1.278 -2.654 15.546 1.00 94.00 88 SER A N 1
ATOM 673 C CA . SER A 1 88 ? 2.437 -2.385 14.694 1.00 94.00 88 SER A CA 1
ATOM 674 C C . SER A 1 88 ? 2.061 -2.368 13.205 1.00 94.00 88 SER A C 1
ATOM 676 O O . SER A 1 88 ? 1.181 -3.130 12.792 1.00 94.00 88 SER A O 1
ATOM 678 N N . PRO A 1 89 ? 2.748 -1.555 12.381 1.00 96.19 89 PRO A N 1
ATOM 679 C CA . PRO A 1 89 ? 2.608 -1.623 10.935 1.00 96.19 89 PRO A CA 1
ATOM 680 C C . PRO A 1 89 ? 2.897 -3.024 10.400 1.00 96.19 89 PRO A C 1
ATOM 682 O O . PRO A 1 89 ? 3.798 -3.705 10.887 1.00 96.19 89 PRO A O 1
ATOM 685 N N . PHE A 1 90 ? 2.174 -3.422 9.358 1.00 96.75 90 PHE A N 1
ATOM 686 C CA . PHE A 1 90 ? 2.398 -4.681 8.655 1.00 96.75 90 PHE A CA 1
ATOM 687 C C . PHE A 1 90 ? 2.384 -4.468 7.146 1.00 96.75 90 PHE A C 1
ATOM 689 O O . PHE A 1 90 ? 1.723 -3.566 6.629 1.00 96.75 90 PHE A O 1
ATOM 696 N N . GLU A 1 91 ? 3.135 -5.301 6.438 1.00 97.12 91 GLU A N 1
ATOM 697 C CA . GLU A 1 91 ? 3.316 -5.193 4.997 1.00 97.12 91 GLU A CA 1
ATOM 698 C C . GLU A 1 91 ? 2.509 -6.259 4.252 1.00 97.12 91 GLU A C 1
ATOM 700 O O . GLU A 1 91 ? 2.403 -7.404 4.690 1.00 97.12 91 GLU A O 1
ATOM 705 N N . VAL A 1 92 ? 1.922 -5.862 3.126 1.00 97.00 92 VAL A N 1
ATOM 706 C CA . VAL A 1 92 ? 1.176 -6.723 2.211 1.00 97.00 92 VAL A CA 1
ATOM 707 C C . VAL A 1 92 ? 1.834 -6.630 0.845 1.00 97.00 92 VAL A C 1
ATOM 709 O O . VAL A 1 92 ? 1.839 -5.567 0.224 1.00 97.00 92 VAL A O 1
ATOM 712 N N . GLU A 1 93 ? 2.386 -7.747 0.387 1.00 97.62 93 GLU A N 1
ATOM 713 C CA . GLU A 1 93 ? 3.050 -7.841 -0.909 1.00 97.62 93 GLU A CA 1
ATOM 714 C C . GLU A 1 93 ? 2.046 -7.714 -2.062 1.00 97.62 93 GLU A C 1
ATOM 716 O O . GLU A 1 93 ? 0.950 -8.283 -2.040 1.00 97.62 93 GLU A O 1
ATOM 721 N N . VAL A 1 94 ? 2.448 -6.977 -3.093 1.00 96.38 94 VAL A N 1
ATOM 722 C CA . VAL A 1 94 ? 1.812 -6.976 -4.404 1.00 96.38 94 VAL A CA 1
ATOM 723 C C . VAL A 1 94 ? 2.683 -7.794 -5.341 1.00 96.38 94 VAL A C 1
ATOM 725 O O . VAL A 1 94 ? 3.767 -7.368 -5.749 1.00 96.38 94 VAL A O 1
ATOM 728 N N . THR A 1 95 ? 2.178 -8.974 -5.694 1.00 96.25 95 THR A N 1
ATOM 729 C CA . THR A 1 95 ? 2.851 -9.890 -6.612 1.00 96.25 95 THR A CA 1
ATOM 730 C C . THR A 1 95 ? 3.107 -9.228 -7.957 1.00 96.25 95 THR A C 1
ATOM 732 O O . THR A 1 95 ? 2.293 -8.436 -8.437 1.00 96.25 95 THR A O 1
ATOM 735 N N . ARG A 1 96 ? 4.203 -9.631 -8.600 1.00 95.25 96 ARG A N 1
ATOM 736 C CA . ARG A 1 96 ? 4.592 -9.151 -9.923 1.00 95.25 96 ARG A CA 1
ATOM 737 C C . ARG A 1 96 ? 3.449 -9.215 -10.938 1.00 95.25 96 ARG A C 1
ATOM 739 O O . ARG A 1 96 ? 2.919 -10.288 -11.220 1.00 95.25 96 ARG A O 1
ATOM 746 N N . PHE A 1 97 ? 3.167 -8.077 -11.563 1.00 92.31 97 PHE A N 1
ATOM 747 C CA . PHE A 1 97 ? 2.263 -7.942 -12.697 1.00 92.31 97 PHE A CA 1
ATOM 748 C C . PHE A 1 97 ? 3.055 -7.559 -13.964 1.00 92.31 97 PHE A C 1
ATOM 750 O O . PHE A 1 97 ? 3.783 -6.560 -13.941 1.00 92.31 97 PHE A O 1
ATOM 757 N N . PRO A 1 98 ? 2.977 -8.341 -15.058 1.00 93.25 98 PRO A N 1
ATOM 758 C CA . PRO A 1 98 ? 3.722 -8.065 -16.285 1.00 93.25 98 PRO A CA 1
ATOM 759 C C . PRO A 1 98 ? 3.144 -6.865 -17.051 1.00 93.25 98 PRO A C 1
ATOM 761 O O . PRO A 1 98 ? 1.933 -6.727 -17.196 1.00 93.25 98 PRO A O 1
ATOM 764 N N . LEU A 1 99 ? 4.027 -6.021 -17.585 1.00 91.62 99 LEU A N 1
ATOM 765 C CA . LEU A 1 99 ? 3.703 -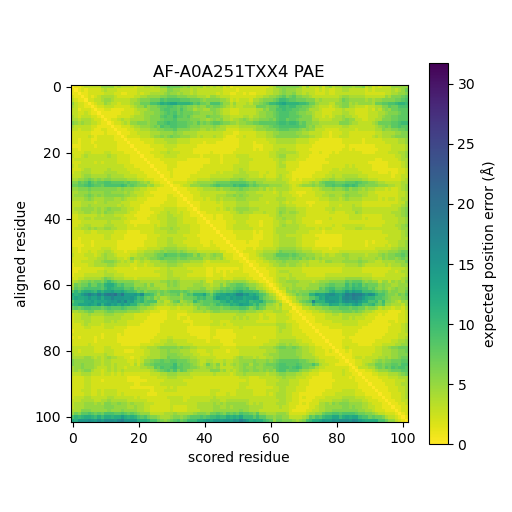4.929 -18.502 1.00 91.62 99 LEU A CA 1
ATOM 766 C C . LEU A 1 99 ? 4.083 -5.367 -19.918 1.00 91.62 99 LEU A C 1
ATOM 768 O O . LEU A 1 99 ? 5.268 -5.501 -20.230 1.00 91.62 99 LEU A O 1
ATOM 772 N N . VAL A 1 100 ? 3.078 -5.605 -20.758 1.00 89.12 100 VAL A N 1
ATOM 773 C CA . VAL A 1 100 ? 3.239 -6.005 -22.161 1.00 89.12 100 VAL A CA 1
ATOM 774 C C . VAL A 1 100 ? 2.486 -5.028 -23.055 1.00 89.12 100 VAL A C 1
ATOM 776 O O . VAL A 1 100 ? 1.396 -4.575 -22.705 1.00 89.12 100 VAL A O 1
ATOM 779 N N . LEU A 1 101 ? 3.090 -4.659 -24.186 1.00 83.69 101 LEU A N 1
ATOM 780 C CA . LEU A 1 101 ? 2.356 -3.961 -25.240 1.00 83.69 101 LEU A CA 1
ATOM 781 C C . LEU A 1 101 ? 1.441 -4.969 -25.963 1.00 83.69 101 LEU A C 1
ATOM 783 O O . LEU A 1 101 ? 1.814 -6.144 -26.028 1.00 83.69 101 LEU A O 1
ATOM 787 N N . PRO A 1 102 ? 0.266 -4.533 -26.452 1.00 78.00 102 PRO A N 1
ATOM 788 C CA . PRO A 1 102 ? -0.618 -5.364 -27.267 1.00 78.00 102 PRO A CA 1
ATOM 789 C C . PRO A 1 102 ? 0.058 -5.926 -28.520 1.00 78.00 102 PRO A C 1
ATOM 791 O O . PRO A 1 102 ? 0.930 -5.224 -29.085 1.00 78.00 102 PRO A O 1
#

Radius of gyration: 15.22 Å; Cα contacts (8 Å, |Δi|>4): 227; chains: 1; bounding box: 33×24×45 Å

Mean predicted aligned error: 3.7 Å

InterPro domains:
  IPR007474 ApaG domain [PF04379] (14-78)
  IPR007474 ApaG domain [PS51087] (1-102)
  IPR036767 ApaG domain superfamily [G3DSA:2.60.40.1470] (8-102)
  IPR036767 ApaG domain superfamily [SSF110069] (11-102)

Nearest PDB structures (foldseek):
  5hdw-assembly1_A  TM=8.165E-01  e=2.269E-04  Homo sapiens
  6zlx-assembly1_A  TM=8.833E-01  e=1.296E-03  Homo sapiens
  6z9c-assembly1_A  TM=8.657E-01  e=1.445E-03  Homo sapiens
  5t9a-assembly2_B  TM=3.773E-01  e=1.716E+00  Bacteroides uniformis
  5t98-assembly2_B  TM=3.053E-01  e=2.802E+00  Bacteroides uniformis

Sequence (102 aa):
MLLKPGGCFVHGMSFDSCQLYRRHWIIKSNNNVVGDFNGEAVIGQFPLLRSGKKEFVYECCITSAASPGSIEGSYTFIPDRLADPQGSPFEVEVTRFPLVLP